Protein AF-A0A530Y492-F1 (afdb_monomer_lite)

Sequence (82 aa):
FQLAAEKGHAGAQATLGHLLFQSGKIVRGLAMMTAALERAAPSDQPWIRGMQEEAFAAAGEADRRTAISLADDILTKGGGDR

Radius of gyration: 12.06 Å; chains: 1; bounding box: 26×37×34 Å

Structure (mmCIF, N/CA/C/O backbone):
data_AF-A0A530Y492-F1
#
_entry.id   AF-A0A530Y492-F1
#
loop_
_atom_site.group_PDB
_atom_site.id
_atom_site.type_symbol
_atom_site.label_atom_id
_atom_site.label_alt_id
_atom_site.label_comp_id
_atom_site.label_asym_id
_atom_site.label_entity_id
_atom_site.label_seq_id
_atom_site.pdbx_PDB_ins_code
_atom_site.Cartn_x
_atom_site.Cartn_y
_atom_site.Cartn_z
_atom_site.occupancy
_atom_site.B_iso_or_equiv
_atom_site.auth_seq_id
_atom_site.auth_comp_id
_atom_site.auth_asym_id
_atom_site.auth_atom_id
_atom_site.pdbx_PDB_model_num
ATOM 1 N N . PHE A 1 1 ? 7.585 13.606 -15.873 1.00 45.16 1 PHE A N 1
ATOM 2 C CA . PHE A 1 1 ? 6.293 13.079 -16.363 1.00 45.16 1 PHE A CA 1
ATOM 3 C C . PHE A 1 1 ? 6.470 11.904 -17.338 1.00 45.16 1 PHE A C 1
ATOM 5 O O . PHE A 1 1 ? 5.830 11.876 -18.377 1.00 45.16 1 PHE A O 1
ATOM 12 N N . GLN A 1 2 ? 7.285 10.892 -17.008 1.00 44.28 2 GLN A N 1
ATOM 13 C CA . GLN A 1 2 ? 7.488 9.723 -17.886 1.00 44.28 2 GLN A CA 1
ATOM 14 C C . GLN A 1 2 ? 7.552 8.414 -17.086 1.00 44.28 2 GLN A C 1
ATOM 16 O O . GLN A 1 2 ? 8.422 7.586 -17.288 1.00 44.28 2 GLN A O 1
ATOM 21 N N . LEU A 1 3 ? 6.637 8.252 -16.126 1.00 49.16 3 LEU A N 1
ATOM 22 C CA . LEU A 1 3 ? 6.525 7.044 -15.288 1.00 49.16 3 LEU A CA 1
ATOM 23 C C . LEU A 1 3 ? 5.372 6.125 -15.729 1.00 49.16 3 LEU A C 1
ATOM 25 O O . LEU A 1 3 ? 5.144 5.080 -15.136 1.00 49.16 3 LEU A O 1
ATOM 29 N N . ALA A 1 4 ? 4.596 6.530 -16.739 1.00 50.34 4 ALA A N 1
ATOM 30 C CA . ALA A 1 4 ? 3.412 5.798 -17.192 1.00 50.34 4 ALA A CA 1
ATOM 31 C C . ALA A 1 4 ? 3.659 4.900 -18.413 1.00 50.34 4 ALA A C 1
ATOM 33 O O . ALA A 1 4 ? 2.848 4.017 -18.664 1.00 50.34 4 ALA A O 1
ATOM 34 N N . ALA A 1 5 ? 4.742 5.121 -19.163 1.00 45.94 5 ALA A N 1
ATOM 35 C CA . ALA A 1 5 ? 4.891 4.542 -20.499 1.00 45.94 5 ALA A CA 1
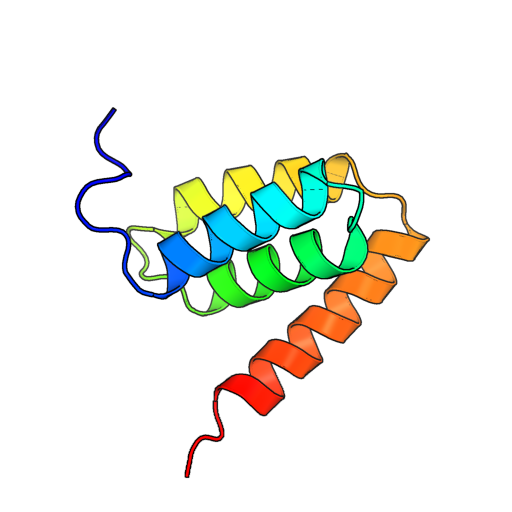ATOM 36 C C . ALA A 1 5 ? 5.414 3.094 -20.508 1.00 45.94 5 ALA A C 1
ATOM 38 O O . ALA A 1 5 ? 5.152 2.375 -21.462 1.00 45.94 5 ALA A O 1
ATOM 39 N N . GLU A 1 6 ? 6.072 2.641 -19.438 1.00 48.94 6 GLU A N 1
ATOM 40 C CA . GLU A 1 6 ? 6.600 1.272 -19.324 1.00 48.94 6 GLU A CA 1
ATOM 41 C C . GLU A 1 6 ? 6.324 0.692 -17.932 1.00 48.94 6 GLU A C 1
ATOM 43 O O . GLU A 1 6 ? 7.194 0.103 -17.300 1.00 48.94 6 GLU A O 1
ATOM 48 N N . LYS A 1 7 ? 5.111 0.895 -17.397 1.00 55.12 7 LYS A N 1
ATOM 49 C CA . LYS A 1 7 ? 4.734 0.276 -16.120 1.00 55.12 7 LYS A CA 1
ATOM 50 C C . LYS A 1 7 ? 4.686 -1.238 -16.315 1.00 55.12 7 LYS A C 1
ATOM 52 O O . LYS A 1 7 ? 3.669 -1.771 -16.757 1.00 55.12 7 LYS A O 1
ATOM 57 N N . GLY A 1 8 ? 5.773 -1.927 -15.972 1.00 63.06 8 GLY A N 1
ATOM 58 C CA . GLY A 1 8 ? 5.784 -3.381 -15.845 1.00 63.06 8 GLY A CA 1
ATOM 59 C C . GLY A 1 8 ? 4.684 -3.854 -14.886 1.00 63.06 8 GLY A C 1
ATOM 60 O O . GLY A 1 8 ? 4.048 -3.050 -14.195 1.00 63.06 8 GLY A O 1
ATOM 61 N N . HIS A 1 9 ? 4.451 -5.168 -14.806 1.00 72.06 9 HIS A N 1
ATOM 62 C CA . HIS A 1 9 ? 3.385 -5.747 -13.971 1.00 72.06 9 HIS A CA 1
ATOM 63 C C . HIS A 1 9 ? 3.337 -5.173 -12.536 1.00 72.06 9 HIS A C 1
ATOM 65 O O . HIS A 1 9 ? 2.251 -4.916 -12.012 1.00 72.06 9 HIS A O 1
ATOM 71 N N . ALA A 1 10 ? 4.497 -4.868 -11.943 1.00 80.44 10 ALA A N 1
ATOM 72 C CA . ALA A 1 10 ? 4.612 -4.239 -10.628 1.00 80.44 10 ALA A CA 1
ATOM 73 C C . ALA A 1 10 ? 4.105 -2.783 -10.580 1.00 80.44 10 ALA A C 1
ATOM 75 O O . ALA A 1 10 ? 3.358 -2.418 -9.673 1.00 80.44 10 ALA A O 1
ATOM 76 N N . GLY A 1 11 ? 4.426 -1.947 -11.572 1.00 81.56 11 GLY A N 1
ATOM 77 C CA . GLY A 1 11 ? 3.951 -0.560 -11.622 1.00 81.56 11 GLY A CA 1
ATOM 78 C C . GLY A 1 11 ? 2.428 -0.456 -11.773 1.00 81.56 11 GLY A C 1
ATOM 79 O O . GLY A 1 11 ? 1.782 0.419 -11.180 1.00 81.56 11 GLY A O 1
ATOM 80 N N . ALA A 1 12 ? 1.827 -1.386 -12.519 1.00 84.50 12 ALA A N 1
ATOM 81 C CA . ALA A 1 12 ? 0.375 -1.507 -12.616 1.00 84.50 12 ALA A CA 1
ATOM 82 C C . ALA A 1 12 ? -0.250 -1.943 -11.277 1.00 84.50 12 ALA A C 1
ATOM 84 O O . ALA A 1 12 ? -1.226 -1.331 -10.835 1.00 84.50 12 ALA A O 1
ATOM 85 N N . GLN A 1 13 ? 0.339 -2.935 -10.592 1.00 86.88 13 GLN A N 1
ATOM 86 C CA . GLN A 1 13 ? -0.119 -3.365 -9.264 1.00 86.88 13 GLN A CA 1
ATOM 87 C C . GLN A 1 13 ? -0.025 -2.250 -8.218 1.00 86.88 13 GLN A C 1
ATOM 89 O O . GLN A 1 13 ? -0.972 -2.072 -7.453 1.00 86.88 13 GLN A O 1
ATOM 94 N N . ALA A 1 14 ? 1.056 -1.466 -8.213 1.00 89.56 14 ALA A N 1
ATOM 95 C CA . ALA A 1 14 ? 1.214 -0.333 -7.303 1.00 89.56 14 ALA A CA 1
ATOM 96 C C . ALA A 1 14 ? 0.133 0.733 -7.534 1.00 89.56 14 ALA A C 1
ATOM 98 O O . ALA A 1 14 ? -0.531 1.167 -6.594 1.00 89.56 14 ALA A O 1
ATOM 99 N N . THR A 1 15 ? -0.116 1.087 -8.800 1.00 89.62 15 THR A N 1
ATOM 100 C CA . THR A 1 15 ? -1.150 2.073 -9.158 1.00 89.62 15 THR A CA 1
ATOM 101 C C . THR A 1 15 ? -2.548 1.585 -8.754 1.00 89.62 15 THR A C 1
ATOM 103 O O . THR A 1 15 ? -3.339 2.345 -8.200 1.00 89.62 15 THR A O 1
ATOM 106 N N . LEU A 1 16 ? -2.853 0.303 -8.979 1.00 89.88 16 L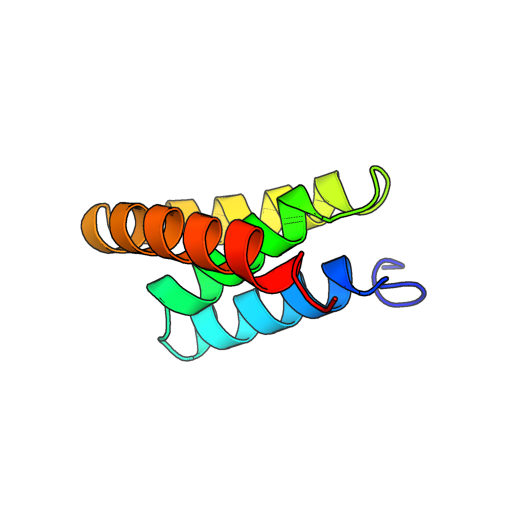EU A N 1
ATOM 107 C CA . LEU A 1 16 ? -4.115 -0.301 -8.552 1.00 89.88 16 LEU A CA 1
ATOM 108 C C . LEU A 1 16 ? -4.250 -0.330 -7.021 1.00 89.88 16 LEU A C 1
ATOM 110 O O . LEU A 1 16 ? -5.321 -0.031 -6.493 1.00 89.88 16 LEU A O 1
ATOM 114 N N . GLY A 1 17 ? -3.169 -0.648 -6.304 1.00 91.94 17 GLY A N 1
ATOM 115 C CA . GLY A 1 17 ? -3.120 -0.585 -4.843 1.00 91.94 17 GLY A CA 1
ATOM 116 C C . GLY A 1 17 ? -3.426 0.820 -4.320 1.00 91.94 17 GLY A C 1
ATOM 117 O O . GLY A 1 17 ? -4.238 0.978 -3.409 1.00 91.94 17 GLY A O 1
ATOM 118 N N . HIS A 1 18 ? -2.879 1.848 -4.962 1.00 90.62 18 HIS A N 1
ATOM 119 C CA . HIS A 1 18 ? -3.160 3.239 -4.619 1.00 90.62 18 HIS A CA 1
ATOM 120 C C . HIS A 1 18 ? -4.631 3.622 -4.840 1.00 90.62 18 HIS A C 1
ATOM 122 O O . HIS A 1 18 ? -5.248 4.243 -3.978 1.00 90.62 18 HIS A O 1
ATOM 128 N N . LEU A 1 19 ? -5.242 3.192 -5.948 1.00 91.81 19 LEU A N 1
ATOM 129 C CA . LEU A 1 19 ? -6.672 3.420 -6.200 1.00 91.81 19 LEU A CA 1
ATOM 130 C C . LEU A 1 19 ? -7.564 2.731 -5.157 1.00 91.81 19 LEU A C 1
ATOM 132 O O . LEU A 1 19 ? -8.558 3.303 -4.705 1.00 91.81 19 LEU A O 1
ATOM 136 N N . LEU A 1 20 ? -7.210 1.510 -4.743 1.00 92.12 20 LEU A N 1
ATOM 137 C CA . LEU A 1 20 ? -7.918 0.796 -3.677 1.00 92.12 20 LEU A CA 1
ATOM 138 C C . LEU A 1 20 ? -7.813 1.541 -2.345 1.00 92.12 20 LEU A C 1
ATOM 140 O O . LEU A 1 20 ? -8.820 1.680 -1.653 1.00 92.12 20 LEU A O 1
ATOM 144 N N . PHE A 1 21 ? -6.624 2.050 -2.023 1.00 92.62 21 PHE A N 1
ATOM 145 C CA . PHE A 1 21 ? -6.391 2.864 -0.836 1.00 92.62 21 PHE A CA 1
ATOM 146 C C . PHE A 1 21 ? -7.288 4.111 -0.838 1.00 92.62 21 PHE A C 1
ATOM 148 O O . PHE A 1 21 ? -8.045 4.320 0.107 1.00 92.62 21 PHE A O 1
ATOM 155 N N . GLN A 1 22 ? -7.300 4.870 -1.939 1.00 90.81 22 GLN A N 1
ATOM 156 C CA . GLN A 1 22 ? -8.163 6.049 -2.091 1.00 90.81 22 GLN A CA 1
ATOM 157 C C . GLN A 1 22 ? -9.662 5.715 -2.017 1.00 90.81 22 GLN A C 1
ATOM 159 O O . GLN A 1 22 ? -10.453 6.514 -1.529 1.00 90.81 22 GLN A O 1
ATOM 164 N N . SER A 1 23 ? -10.059 4.515 -2.448 1.00 92.44 23 SER A N 1
ATOM 165 C CA . SER A 1 23 ? -11.448 4.037 -2.373 1.00 92.44 23 SER A CA 1
ATOM 166 C C . SER A 1 23 ? -11.871 3.589 -0.962 1.00 92.44 23 SER A C 1
ATOM 168 O O . SER A 1 23 ? -12.927 2.977 -0.804 1.00 92.44 23 SER A O 1
ATOM 170 N N . GLY A 1 24 ? -11.037 3.812 0.060 1.00 91.12 24 GLY A N 1
ATOM 171 C CA . GLY A 1 24 ? -11.288 3.412 1.447 1.00 91.12 24 GLY A CA 1
ATOM 172 C C . GLY A 1 24 ? -10.856 1.982 1.784 1.00 91.12 24 GLY A C 1
ATOM 173 O O . GLY A 1 24 ? -10.999 1.544 2.923 1.00 91.12 24 GLY A O 1
ATOM 174 N N . LYS A 1 25 ? -10.277 1.234 0.836 1.00 94.38 25 LYS A N 1
ATOM 175 C CA . LYS A 1 25 ? -9.710 -0.102 1.090 1.00 94.38 25 LYS A CA 1
ATOM 176 C C . LYS A 1 25 ? -8.249 0.023 1.516 1.00 94.38 25 LYS A C 1
ATOM 178 O O . LYS A 1 25 ? -7.364 -0.518 0.854 1.00 94.38 25 LYS A O 1
A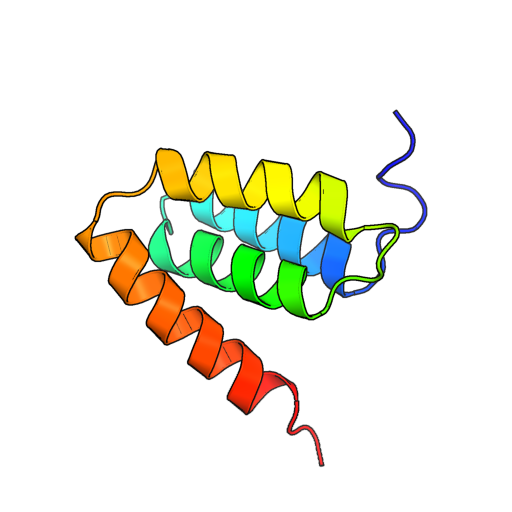TOM 183 N N . ILE A 1 26 ? -8.018 0.717 2.631 1.00 93.62 26 ILE A N 1
ATOM 184 C CA . ILE A 1 26 ? -6.694 1.065 3.174 1.00 93.62 26 ILE A CA 1
ATOM 185 C C . ILE A 1 26 ? -5.779 -0.163 3.250 1.00 93.62 26 ILE A C 1
ATOM 187 O O . ILE A 1 26 ? -4.752 -0.209 2.577 1.00 93.62 26 ILE A O 1
ATOM 191 N N . VAL A 1 27 ? -6.203 -1.204 3.975 1.00 94.88 27 VAL A N 1
ATOM 192 C CA . VAL A 1 27 ? -5.435 -2.446 4.174 1.00 94.88 27 VAL A CA 1
ATOM 193 C C . VAL A 1 27 ? -5.049 -3.109 2.853 1.00 94.88 27 VAL A C 1
ATOM 195 O O . VAL A 1 27 ? -3.887 -3.434 2.627 1.00 94.88 27 VAL A O 1
ATOM 198 N N . ARG A 1 28 ? -6.024 -3.312 1.959 1.00 93.06 28 ARG A N 1
ATOM 199 C CA . ARG A 1 28 ? -5.805 -4.025 0.693 1.00 93.06 28 ARG A CA 1
ATOM 200 C C . ARG A 1 28 ? -4.952 -3.212 -0.275 1.00 93.06 28 ARG A C 1
ATOM 202 O O . ARG A 1 28 ? -4.113 -3.784 -0.963 1.00 93.06 28 ARG A O 1
ATOM 209 N N . GLY A 1 29 ? -5.173 -1.901 -0.327 1.00 93.62 29 GLY A N 1
ATOM 210 C CA . GLY A 1 29 ? -4.389 -0.992 -1.151 1.00 93.62 29 GLY A CA 1
ATOM 211 C C . GLY A 1 29 ? -2.933 -0.943 -0.707 1.00 93.62 29 GLY A C 1
ATOM 212 O O . GLY A 1 29 ? -2.037 -1.141 -1.526 1.00 93.62 29 GLY A O 1
ATOM 213 N N . LEU A 1 30 ? -2.704 -0.778 0.599 1.00 94.50 30 LEU A N 1
ATOM 214 C CA . LEU A 1 30 ? -1.370 -0.769 1.191 1.00 94.50 30 LEU A CA 1
ATOM 215 C C . LEU A 1 30 ? -0.648 -2.105 0.986 1.00 94.50 30 LEU A C 1
ATOM 217 O O . LEU A 1 30 ? 0.490 -2.115 0.528 1.00 94.50 30 LEU A O 1
ATOM 221 N N . ALA A 1 31 ? -1.337 -3.226 1.215 1.00 94.06 31 ALA A N 1
ATOM 222 C CA . ALA A 1 31 ? -0.780 -4.557 0.997 1.00 94.06 31 ALA A CA 1
ATOM 223 C C . ALA A 1 31 ? -0.353 -4.789 -0.460 1.00 94.06 31 ALA A C 1
ATOM 225 O O . ALA A 1 31 ? 0.726 -5.317 -0.725 1.00 94.06 31 ALA A O 1
ATOM 226 N N . MET A 1 32 ? -1.186 -4.363 -1.416 1.00 91.44 32 MET A N 1
ATOM 227 C CA . MET A 1 32 ? -0.858 -4.463 -2.838 1.00 91.44 32 MET A CA 1
ATOM 228 C C . MET A 1 32 ? 0.325 -3.579 -3.226 1.00 91.44 32 MET A C 1
ATOM 230 O O . MET A 1 32 ? 1.152 -4.025 -4.012 1.00 91.44 32 MET A O 1
ATOM 234 N N . MET A 1 33 ? 0.433 -2.363 -2.684 1.00 92.50 33 MET A N 1
ATOM 235 C CA . MET A 1 33 ? 1.583 -1.487 -2.938 1.00 92.50 33 MET A CA 1
ATOM 236 C C . MET A 1 33 ? 2.878 -2.073 -2.368 1.00 92.50 33 MET A C 1
ATOM 238 O O . MET A 1 33 ? 3.896 -2.052 -3.052 1.00 92.50 33 MET A O 1
ATOM 242 N N . THR A 1 34 ? 2.837 -2.662 -1.170 1.00 92.75 34 THR A N 1
ATOM 243 C CA . THR A 1 34 ? 3.987 -3.358 -0.571 1.00 92.75 34 THR A CA 1
ATOM 244 C C . THR A 1 34 ? 4.407 -4.574 -1.398 1.00 92.75 34 THR A C 1
ATOM 246 O O . THR A 1 34 ? 5.580 -4.708 -1.733 1.00 92.75 34 THR A O 1
ATOM 249 N N . ALA A 1 35 ? 3.462 -5.426 -1.805 1.00 91.38 35 ALA A N 1
ATOM 250 C CA . ALA A 1 35 ? 3.775 -6.579 -2.648 1.00 91.38 35 ALA A CA 1
ATOM 251 C C . ALA A 1 35 ? 4.279 -6.168 -4.046 1.00 91.38 35 ALA A C 1
ATOM 253 O O . ALA A 1 35 ? 5.151 -6.822 -4.617 1.00 91.38 35 ALA A O 1
ATOM 254 N N . ALA A 1 36 ? 3.744 -5.077 -4.598 1.00 90.19 36 ALA A N 1
ATOM 255 C CA . ALA A 1 36 ? 4.205 -4.512 -5.859 1.00 90.19 36 ALA A CA 1
ATOM 256 C C . ALA A 1 36 ? 5.630 -3.960 -5.749 1.00 90.19 36 ALA A C 1
ATOM 258 O O . ALA A 1 36 ? 6.413 -4.175 -6.665 1.00 90.19 36 ALA A O 1
ATOM 259 N N . LEU A 1 37 ? 5.970 -3.291 -4.641 1.00 90.25 37 LEU A N 1
ATOM 260 C CA . LEU A 1 37 ? 7.312 -2.768 -4.379 1.00 90.25 37 LEU A CA 1
ATOM 261 C C . LEU A 1 37 ? 8.359 -3.885 -4.357 1.00 90.25 37 LEU A C 1
ATOM 263 O O . LEU A 1 37 ? 9.393 -3.767 -5.004 1.00 90.25 37 LEU A O 1
ATOM 267 N N . GLU A 1 38 ? 8.055 -4.981 -3.666 1.00 89.06 38 GLU A N 1
ATOM 268 C CA . GLU A 1 38 ? 8.919 -6.166 -3.575 1.00 89.06 38 GLU A CA 1
ATOM 269 C C . GLU A 1 38 ? 9.140 -6.839 -4.940 1.00 89.06 38 GLU A C 1
ATOM 271 O O . GLU A 1 38 ? 10.219 -7.352 -5.225 1.00 89.06 38 GLU A O 1
ATOM 276 N N . ARG A 1 39 ? 8.131 -6.815 -5.821 1.00 85.06 39 ARG A N 1
ATOM 277 C CA . ARG A 1 39 ? 8.207 -7.377 -7.184 1.00 85.06 39 ARG A CA 1
ATOM 278 C C . ARG A 1 39 ? 8.715 -6.386 -8.230 1.00 85.06 39 ARG A C 1
ATOM 280 O O . ARG A 1 39 ? 8.883 -6.759 -9.391 1.00 85.06 39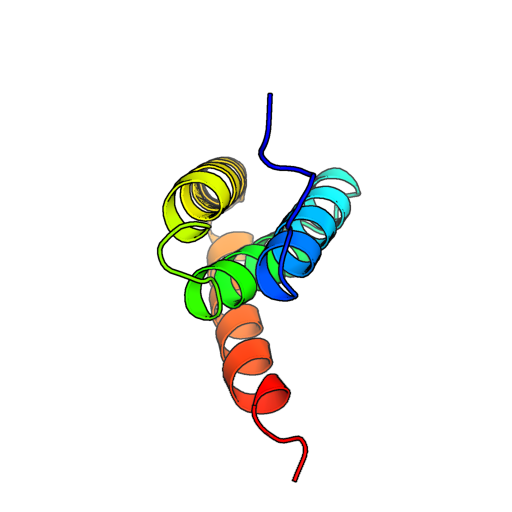 ARG A O 1
ATOM 287 N N . ALA A 1 40 ? 8.896 -5.121 -7.862 1.00 86.88 40 ALA A N 1
ATOM 288 C CA . ALA A 1 40 ? 9.238 -4.068 -8.798 1.00 86.88 40 ALA A CA 1
ATOM 289 C C . ALA A 1 40 ? 10.681 -4.180 -9.280 1.00 86.88 40 ALA A C 1
ATOM 291 O O . ALA A 1 40 ? 11.605 -4.462 -8.512 1.00 86.88 40 ALA A O 1
ATOM 292 N N . ALA A 1 41 ? 10.871 -3.871 -10.563 1.00 84.38 41 ALA A N 1
ATOM 293 C CA . ALA A 1 41 ? 12.194 -3.656 -11.120 1.00 84.38 41 ALA A CA 1
ATOM 294 C C . ALA A 1 41 ? 12.894 -2.505 -10.370 1.00 84.38 41 ALA A C 1
ATOM 296 O O . ALA A 1 41 ? 12.223 -1.570 -9.925 1.00 84.38 41 ALA A O 1
ATOM 297 N N . PRO A 1 42 ? 14.232 -2.510 -10.261 1.00 83.56 42 PRO A N 1
ATOM 298 C CA . PRO A 1 42 ? 14.976 -1.474 -9.539 1.00 83.56 42 PRO A CA 1
ATOM 299 C C . PRO A 1 42 ? 14.709 -0.054 -10.065 1.00 83.56 42 PRO A C 1
ATOM 301 O O . PRO A 1 42 ? 14.751 0.901 -9.296 1.00 83.56 42 PRO A O 1
ATOM 304 N N . SER A 1 43 ? 14.371 0.089 -11.350 1.00 82.94 43 SER A N 1
ATOM 305 C CA . SER A 1 43 ? 13.952 1.362 -11.953 1.00 82.94 43 SER A CA 1
ATOM 306 C C . SER A 1 43 ? 12.596 1.864 -11.436 1.00 82.94 43 SER A C 1
ATOM 308 O O . SER A 1 43 ? 12.372 3.071 -11.377 1.00 82.94 43 SER A O 1
ATOM 310 N N . ASP A 1 44 ? 11.700 0.950 -11.047 1.00 82.88 44 ASP A N 1
ATOM 311 C CA . ASP A 1 44 ? 10.346 1.254 -10.577 1.00 82.88 44 ASP A CA 1
ATOM 312 C C . ASP A 1 44 ? 10.226 1.345 -9.050 1.00 82.88 44 ASP A C 1
ATOM 314 O O . ASP A 1 44 ? 9.382 2.074 -8.522 1.00 82.88 44 ASP A O 1
ATOM 318 N N . GLN A 1 45 ? 11.098 0.647 -8.322 1.00 86.75 45 GLN A N 1
ATOM 319 C CA . GLN A 1 45 ? 11.146 0.687 -6.862 1.00 86.75 45 GLN A CA 1
ATOM 320 C C . GLN A 1 45 ? 11.110 2.102 -6.263 1.00 86.75 45 GLN A C 1
ATOM 322 O O . GLN A 1 45 ? 10.293 2.310 -5.371 1.00 86.75 45 GLN A O 1
ATOM 327 N N . PRO A 1 46 ? 11.914 3.095 -6.701 1.00 89.12 46 PRO A N 1
ATOM 328 C CA . PRO A 1 46 ? 11.957 4.392 -6.024 1.00 89.12 46 PRO A CA 1
ATOM 329 C C . PRO A 1 46 ? 10.615 5.136 -6.031 1.00 89.12 46 PRO A C 1
ATOM 331 O O . PRO A 1 46 ? 10.237 5.716 -5.014 1.00 89.12 46 PRO A O 1
ATOM 334 N N . TRP A 1 47 ? 9.863 5.105 -7.135 1.00 85.12 47 TRP A N 1
ATOM 335 C CA . TRP A 1 47 ? 8.576 5.803 -7.200 1.00 85.12 47 TRP A CA 1
ATOM 336 C C . TRP A 1 47 ? 7.441 5.004 -6.545 1.00 85.12 47 TRP A C 1
ATOM 338 O O . TRP A 1 47 ? 6.558 5.601 -5.928 1.00 85.12 47 TRP A O 1
ATOM 348 N N . ILE A 1 48 ? 7.467 3.666 -6.632 1.00 89.62 48 ILE A N 1
ATOM 349 C CA . ILE A 1 48 ? 6.504 2.801 -5.928 1.00 89.62 48 ILE A CA 1
ATOM 350 C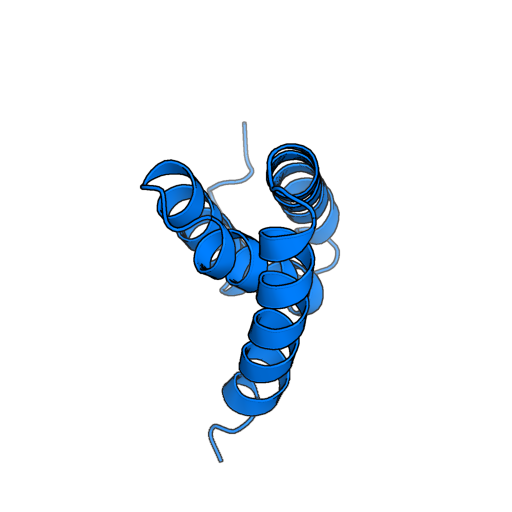 C . ILE A 1 48 ? 6.703 2.919 -4.419 1.00 89.62 48 ILE A C 1
ATOM 352 O O . ILE A 1 48 ? 5.725 2.992 -3.679 1.00 89.62 48 ILE A O 1
ATOM 356 N N . ARG A 1 49 ? 7.960 2.984 -3.967 1.00 90.94 49 ARG A N 1
ATOM 357 C CA . ARG A 1 49 ? 8.312 3.154 -2.559 1.00 90.94 49 ARG A CA 1
ATOM 358 C C . ARG A 1 49 ? 7.731 4.444 -2.013 1.00 90.94 49 ARG A C 1
ATOM 360 O O . ARG A 1 49 ? 7.012 4.379 -1.030 1.00 90.94 49 ARG A O 1
ATOM 367 N N . GLY A 1 50 ? 7.945 5.571 -2.697 1.00 91.00 50 GLY A N 1
ATOM 368 C CA . GLY A 1 50 ? 7.371 6.852 -2.276 1.00 91.00 50 GLY A CA 1
ATOM 369 C C . GLY A 1 50 ? 5.853 6.769 -2.089 1.00 91.00 50 GLY A C 1
ATOM 370 O O . GLY A 1 50 ? 5.335 7.121 -1.037 1.00 91.00 50 GLY A O 1
ATOM 371 N N . MET A 1 51 ? 5.148 6.180 -3.056 1.00 89.56 51 MET A N 1
ATOM 372 C CA . MET A 1 51 ? 3.693 6.008 -2.988 1.00 89.56 51 MET A CA 1
ATOM 373 C C . MET A 1 51 ? 3.239 5.073 -1.854 1.00 89.56 51 MET A C 1
ATOM 375 O O . MET A 1 51 ? 2.224 5.323 -1.200 1.00 89.56 51 MET A O 1
ATOM 379 N N . GLN A 1 52 ? 3.974 3.981 -1.632 1.00 93.12 52 GLN A N 1
ATOM 380 C CA . GLN A 1 52 ? 3.709 3.031 -0.557 1.00 93.12 52 GLN A CA 1
ATOM 381 C C . GLN A 1 52 ? 3.959 3.667 0.812 1.00 93.12 52 GLN A C 1
ATOM 383 O O . GLN A 1 52 ? 3.148 3.470 1.713 1.00 93.12 52 GLN A O 1
ATOM 388 N N . GLU A 1 53 ? 5.030 4.445 0.962 1.00 93.00 53 GLU A N 1
ATOM 389 C CA . GLU A 1 53 ? 5.368 5.164 2.190 1.00 93.00 53 GLU A CA 1
ATOM 390 C C . GLU A 1 53 ? 4.319 6.226 2.526 1.00 93.00 53 GLU A C 1
ATOM 392 O O . GLU A 1 53 ? 3.886 6.302 3.674 1.00 93.00 53 GLU A O 1
ATOM 397 N N . GLU A 1 54 ? 3.836 6.984 1.537 1.00 91.69 54 GLU A N 1
ATOM 398 C CA . GLU A 1 54 ? 2.738 7.940 1.729 1.00 91.69 54 GLU A CA 1
ATOM 399 C C . GLU A 1 54 ? 1.463 7.245 2.227 1.00 91.69 54 GLU A C 1
ATOM 401 O O . GLU A 1 54 ? 0.855 7.665 3.215 1.00 91.69 54 GLU A O 1
ATOM 406 N N . ALA A 1 55 ? 1.080 6.135 1.592 1.00 90.56 55 ALA A N 1
ATOM 407 C CA . ALA A 1 55 ? -0.073 5.347 2.017 1.00 90.56 55 ALA A CA 1
ATOM 408 C C . ALA A 1 55 ? 0.131 4.702 3.398 1.00 90.56 55 ALA A C 1
ATOM 410 O O . ALA A 1 55 ? -0.812 4.595 4.181 1.00 90.56 55 ALA A O 1
ATOM 411 N N . PHE A 1 56 ? 1.356 4.283 3.717 1.00 90.88 56 PHE A N 1
ATOM 412 C CA . PHE A 1 56 ? 1.708 3.721 5.018 1.00 90.88 56 PHE A CA 1
ATOM 413 C C . PHE A 1 56 ? 1.618 4.781 6.116 1.00 90.88 56 PHE A C 1
ATOM 415 O O . PHE A 1 56 ? 1.058 4.510 7.172 1.00 90.88 56 PHE A O 1
ATOM 422 N N . ALA A 1 57 ? 2.117 5.991 5.861 1.00 92.75 57 ALA A N 1
ATOM 423 C CA . ALA A 1 57 ? 2.035 7.114 6.788 1.00 92.75 57 ALA A CA 1
ATOM 424 C C . ALA A 1 57 ? 0.585 7.562 7.031 1.00 92.75 57 ALA A C 1
ATOM 426 O O . ALA A 1 57 ? 0.238 7.946 8.146 1.00 92.75 57 ALA A O 1
ATOM 427 N N . ALA A 1 58 ? -0.267 7.476 6.007 1.00 91.44 58 ALA A N 1
ATOM 428 C CA . ALA A 1 58 ? -1.689 7.784 6.115 1.00 91.44 58 ALA A CA 1
ATOM 429 C C . ALA A 1 58 ? -2.519 6.667 6.787 1.00 91.44 58 ALA A C 1
ATOM 431 O O . ALA A 1 58 ? -3.627 6.928 7.255 1.00 91.44 58 ALA A O 1
ATOM 432 N N . ALA A 1 59 ? -2.016 5.430 6.845 1.00 93.25 59 ALA A N 1
ATOM 433 C CA . ALA A 1 59 ? -2.715 4.296 7.445 1.00 93.25 59 ALA A CA 1
ATOM 434 C C . ALA A 1 59 ? -2.519 4.212 8.971 1.00 93.25 59 ALA A C 1
ATOM 436 O O . ALA A 1 59 ? -1.419 4.380 9.505 1.00 93.25 59 ALA A O 1
ATOM 437 N N . GLY A 1 60 ? -3.586 3.848 9.690 1.00 93.62 60 GLY A N 1
ATOM 438 C CA . GLY A 1 60 ? -3.519 3.566 11.124 1.00 93.62 60 GLY A CA 1
ATOM 439 C C . GLY A 1 60 ? -2.620 2.366 11.443 1.00 93.62 60 GLY A C 1
ATOM 440 O O . GLY A 1 60 ? -2.363 1.515 10.596 1.00 93.62 60 GLY A O 1
ATOM 441 N N . GLU A 1 61 ? -2.128 2.257 12.680 1.00 92.75 61 GLU A N 1
ATOM 442 C CA . GLU A 1 61 ? -1.266 1.133 13.097 1.00 92.75 61 GLU A CA 1
ATOM 443 C C . GLU A 1 61 ? -1.922 -0.243 12.877 1.00 92.75 61 GLU A C 1
ATOM 445 O O . GLU A 1 61 ? -1.285 -1.160 12.353 1.00 92.75 61 GLU A O 1
ATOM 450 N N . ALA A 1 62 ? -3.209 -0.376 13.212 1.00 93.19 62 ALA A N 1
ATOM 451 C CA . ALA A 1 62 ? -3.967 -1.608 13.001 1.00 93.19 62 ALA A CA 1
ATOM 452 C C . ALA A 1 62 ? -4.067 -1.979 11.508 1.00 93.19 62 ALA A C 1
ATOM 454 O O . ALA A 1 62 ? -3.856 -3.139 11.134 1.00 93.19 62 ALA A O 1
ATOM 455 N N . ASP A 1 63 ? -4.321 -0.991 10.646 1.00 94.25 63 ASP A N 1
ATOM 456 C CA . ASP A 1 63 ? -4.386 -1.192 9.198 1.00 94.25 63 ASP A CA 1
ATOM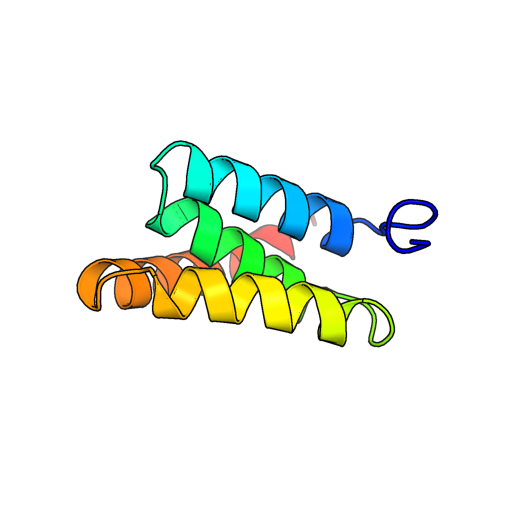 457 C C . ASP A 1 63 ? -3.023 -1.567 8.629 1.00 94.25 63 ASP A C 1
ATOM 459 O O . ASP A 1 63 ? -2.930 -2.508 7.844 1.00 94.25 63 ASP A O 1
ATOM 463 N N . ARG A 1 64 ? -1.952 -0.892 9.069 1.00 93.19 64 ARG A N 1
ATOM 464 C CA . ARG A 1 64 ? -0.572 -1.199 8.674 1.00 93.19 64 ARG A CA 1
ATOM 465 C C . ARG A 1 64 ? -0.204 -2.640 9.008 1.00 93.19 64 ARG A C 1
ATOM 467 O O . ARG A 1 64 ? 0.312 -3.350 8.149 1.00 93.19 64 ARG A O 1
ATOM 474 N N . ARG A 1 65 ? -0.511 -3.105 10.222 1.00 94.44 65 ARG A N 1
ATOM 475 C CA . ARG A 1 65 ? -0.201 -4.481 10.644 1.00 94.44 65 ARG A CA 1
ATOM 476 C C . ARG A 1 65 ? -0.971 -5.521 9.828 1.00 94.44 65 ARG A C 1
ATOM 478 O O . ARG A 1 65 ? -0.403 -6.534 9.414 1.00 94.44 65 ARG A O 1
ATOM 485 N N . THR A 1 66 ? -2.244 -5.246 9.548 1.00 94.69 66 THR A N 1
ATOM 486 C CA . THR A 1 66 ? -3.072 -6.101 8.684 1.00 94.69 66 THR A CA 1
ATOM 487 C C . THR A 1 66 ? -2.564 -6.093 7.242 1.00 94.69 66 THR A C 1
ATOM 489 O O . THR A 1 66 ? -2.493 -7.140 6.606 1.00 94.69 66 THR A O 1
ATOM 492 N N . ALA A 1 67 ? -2.159 -4.929 6.732 1.00 92.88 67 ALA A N 1
ATOM 493 C CA . ALA A 1 67 ? -1.656 -4.767 5.376 1.00 92.88 67 ALA A CA 1
ATOM 494 C C . ALA A 1 67 ? -0.331 -5.501 5.160 1.00 92.88 67 ALA A C 1
ATOM 496 O O . ALA A 1 67 ? -0.170 -6.132 4.125 1.00 92.88 67 ALA A O 1
ATOM 497 N N . ILE A 1 68 ? 0.582 -5.474 6.137 1.00 91.69 68 ILE A N 1
ATOM 498 C CA . ILE A 1 68 ? 1.835 -6.245 6.092 1.00 91.69 68 ILE A CA 1
ATOM 499 C C . ILE A 1 68 ? 1.530 -7.745 6.020 1.00 91.69 68 ILE A C 1
ATOM 501 O O . ILE A 1 68 ? 2.060 -8.437 5.158 1.00 91.69 68 ILE A O 1
ATOM 505 N N . SER A 1 69 ? 0.622 -8.230 6.872 1.00 93.88 69 SER A N 1
ATOM 506 C CA . SER A 1 69 ? 0.226 -9.647 6.881 1.00 93.88 69 SER A CA 1
ATOM 507 C C . SER A 1 69 ? -0.413 -10.068 5.550 1.00 93.88 69 SER A C 1
ATOM 509 O O . SER A 1 69 ? -0.161 -11.154 5.040 1.00 93.88 69 SER A O 1
ATOM 511 N N . LEU A 1 70 ? -1.232 -9.194 4.959 1.00 92.44 70 LEU A N 1
ATOM 512 C CA . LEU A 1 70 ? -1.850 -9.437 3.658 1.00 92.44 70 LEU A CA 1
ATOM 513 C C . LEU A 1 70 ? -0.838 -9.337 2.506 1.00 92.44 70 LEU A C 1
ATOM 515 O O . LEU A 1 70 ? -0.953 -10.084 1.541 1.00 92.44 70 LEU A O 1
ATOM 519 N N . ALA A 1 71 ? 0.135 -8.428 2.583 1.00 92.19 71 ALA A N 1
ATOM 520 C CA . ALA A 1 71 ? 1.198 -8.309 1.590 1.00 92.19 71 ALA A CA 1
ATOM 521 C C . ALA A 1 71 ? 2.034 -9.589 1.543 1.00 92.19 71 ALA A C 1
ATOM 523 O O . ALA A 1 71 ? 2.293 -10.096 0.457 1.00 92.19 71 ALA A O 1
ATOM 524 N N . ASP A 1 72 ? 2.374 -10.139 2.709 1.00 91.19 72 ASP A N 1
ATOM 525 C CA . ASP A 1 72 ? 3.070 -11.418 2.841 1.00 91.19 72 ASP A CA 1
ATOM 526 C C . ASP A 1 72 ? 2.273 -12.574 2.206 1.00 91.19 72 ASP A C 1
ATOM 528 O O . ASP A 1 72 ? 2.814 -13.330 1.398 1.00 91.19 72 ASP A O 1
ATOM 532 N N . ASP A 1 73 ? 0.954 -12.645 2.443 1.00 90.31 73 ASP A N 1
ATOM 533 C CA . ASP A 1 73 ? 0.077 -13.629 1.783 1.00 90.31 73 ASP A CA 1
ATOM 534 C C . ASP A 1 73 ? 0.048 -13.443 0.255 1.00 90.31 73 ASP A C 1
ATOM 536 O O . ASP A 1 73 ? 0.131 -14.420 -0.490 1.00 90.31 73 ASP A O 1
ATOM 540 N N . ILE A 1 74 ? -0.014 -12.199 -0.238 1.00 87.56 74 ILE A N 1
ATOM 541 C CA . ILE A 1 74 ? 0.025 -11.885 -1.678 1.00 87.56 74 ILE A CA 1
ATOM 542 C C . ILE A 1 74 ? 1.371 -12.287 -2.290 1.00 87.56 74 ILE A C 1
ATOM 544 O O . ILE A 1 74 ? 1.404 -12.812 -3.408 1.00 87.56 74 ILE A O 1
ATOM 548 N N . LEU A 1 75 ? 2.477 -12.047 -1.585 1.00 85.56 75 LEU A N 1
ATOM 549 C CA . LEU A 1 75 ? 3.821 -12.405 -2.027 1.00 85.56 75 LEU A CA 1
ATOM 550 C C . LEU A 1 75 ? 3.988 -13.920 -2.094 1.00 85.56 75 LEU A C 1
ATOM 552 O O . LEU A 1 75 ? 4.425 -14.425 -3.128 1.00 85.56 75 LEU A O 1
ATOM 556 N N . THR A 1 76 ? 3.530 -14.618 -1.057 1.00 85.75 76 THR A N 1
ATOM 557 C CA . THR A 1 76 ? 3.608 -16.074 -0.922 1.00 85.75 76 THR A CA 1
ATOM 558 C C . THR A 1 76 ? 2.689 -16.797 -1.912 1.00 85.75 76 THR A C 1
ATOM 560 O O . THR A 1 76 ? 3.105 -17.763 -2.547 1.00 85.75 76 THR A O 1
ATOM 563 N N . LYS A 1 77 ? 1.448 -16.327 -2.114 1.00 72.06 77 LYS A N 1
ATOM 564 C CA . LYS A 1 77 ? 0.497 -16.943 -3.063 1.00 72.06 77 LYS A CA 1
ATOM 565 C C . LYS A 1 77 ? 0.715 -16.520 -4.507 1.00 72.06 77 LYS A C 1
ATOM 567 O O . LYS A 1 77 ? 0.555 -17.326 -5.415 1.00 72.06 77 LYS A O 1
ATOM 572 N N . GLY A 1 78 ? 1.069 -15.262 -4.749 1.00 60.53 78 GLY A N 1
ATOM 573 C CA . GLY A 1 78 ? 1.192 -14.721 -6.103 1.00 60.53 78 GLY A CA 1
ATOM 574 C C . GLY A 1 78 ? 2.491 -15.094 -6.828 1.00 60.53 78 GLY A C 1
ATOM 575 O O . GLY A 1 78 ? 2.717 -14.543 -7.901 1.00 60.53 78 GLY A O 1
ATOM 576 N N . GLY A 1 79 ? 3.343 -15.937 -6.232 1.00 51.34 79 GLY A N 1
ATOM 577 C CA . GLY A 1 79 ? 4.487 -16.595 -6.878 1.00 51.34 79 GLY A CA 1
ATOM 578 C C . GLY A 1 79 ? 4.241 -18.076 -7.199 1.00 51.34 79 GLY A C 1
ATOM 579 O O . GLY A 1 79 ? 5.159 -18.759 -7.635 1.00 51.34 79 GLY A O 1
ATOM 580 N N . GLY A 1 80 ? 3.022 -18.576 -6.961 1.00 41.91 80 GLY A N 1
ATOM 581 C CA . GLY A 1 80 ? 2.634 -19.972 -7.152 1.00 41.91 80 GLY A CA 1
ATOM 582 C C . GLY A 1 80 ? 1.543 -20.148 -8.204 1.00 41.91 80 GLY A C 1
ATOM 583 O O . GLY A 1 80 ? 0.523 -20.767 -7.910 1.00 41.91 80 GLY A O 1
ATOM 584 N N . ASP A 1 81 ? 1.747 -19.612 -9.407 1.00 36.88 81 ASP A N 1
ATOM 585 C CA . ASP A 1 81 ? 1.218 -20.282 -10.598 1.00 36.88 81 ASP A CA 1
ATOM 586 C C . ASP A 1 81 ? 2.274 -21.327 -10.984 1.00 36.88 81 ASP A C 1
ATOM 588 O O . ASP A 1 81 ? 3.429 -20.977 -11.231 1.00 36.88 81 ASP A O 1
ATOM 592 N N . ARG A 1 82 ? 1.908 -22.603 -10.836 1.00 40.47 82 ARG A N 1
ATOM 593 C CA . ARG A 1 82 ? 2.767 -23.765 -11.105 1.00 40.47 82 ARG A CA 1
ATOM 594 C C . ARG A 1 82 ? 2.989 -23.950 -12.596 1.00 40.47 82 ARG A C 1
ATOM 596 O O . ARG A 1 82 ? 2.001 -23.779 -13.338 1.00 40.47 82 ARG A O 1
#

Secondary structure (DSSP, 8-state):
--SSTT--HHHHHHHHHHHHHHTT-HHHHHHHHHHHHHHS-TTTHHHHHHHHHHHHHHS-HHHHHHHHHHHHHHHHHTT---

pLDDT: mean 83.33, std 15.88, range [36.88, 94.88]

Foldseek 3Di:
DPLPPDCDPLNVQLVVLLVCCVVVVLLSSLLSLLLSLVVDDPVNNVVSVVSSVVSLVVDDPVSNVSSVVSNVVCNVVVVPPD